Protein AF-A0A1E8RGF8-F1 (afdb_monomer)

Sequence (157 aa):
MTYDDIVILFNKTKEEKDKFGNTHFIFDKSSISQSFCHVRDIGREEFYLGKNNRYKPSKVITMKTSQYEGAQYMIIGKSMDLEKDLKDFVDNDEVKLFKLIRTYSPSSLMLGRNEKKIIGAYKPGRDDVEIVLEEQYGIPKTEIREQVKKIFGSDEN

Secondary structure (DSSP, 8-state):
----EEEEEEE-SEEEE-TT--EEEE--GGGEEEEEEEEEE--SPPEE-STT-EE---EEEEEEHHHHTTEEEEEE-SSS-HHHHHHHHHH-TTSPEEEEEE-----STT-SS-----S------TTEEEEEEEEE-SHHHHHHHHHHHHHHHTT--

Radius of gyration: 16.89 Å; Cα contacts (8 Å, |Δi|>4): 251; chains: 1; bounding box: 53×29×44 Å

Solvent-accessible surface area (backbone atoms only — not comparable to full-atom values): 9573 Å² total; per-residue (Å²): 136,85,64,84,36,41,35,37,35,39,19,63,76,45,78,47,66,50,101,85,66,51,79,45,80,38,62,53,77,91,28,50,48,76,43,73,25,47,76,41,83,43,63,97,58,75,45,73,69,59,99,84,41,84,45,71,34,44,30,43,35,47,40,43,58,88,76,52,64,69,41,46,35,34,34,77,43,88,61,93,48,64,68,60,42,52,46,46,52,65,74,34,86,83,56,62,43,27,35,61,41,82,48,86,64,86,66,85,80,79,79,73,93,66,97,69,76,79,80,75,82,77,76,66,56,100,65,38,41,58,32,37,27,32,78,56,81,59,67,71,56,55,52,51,38,56,44,51,48,50,66,64,61,64,72,78,121

Nearest PDB structures (foldseek):
  1k1g-assembly1_A  TM=2.633E-01  e=6.698E+00  Homo sapiens
  3khj-assembly2_H  TM=2.770E-01  e=6.322E+00  Cryptosporidium parvum Iowa II
  1mrv-assembly1_A  TM=2.615E-01  e=8.941E+00  Homo sapiens

Mean predicted aligned error: 10.02 Å

pLDDT: mean 73.44, std 18.17, range [33.66, 93.25]

Foldseek 3Di:
DDQDWKKKFAAFPDWDADPVRDIDTAGAPVRIDMDGWHKDFDDQDFDDLDDPDTDRFGIKIKDFCVRQPRTFKMWTAPDPDPVVRLVCLLPPPPTWMKTKDFRPDPPVPPPPDDPDDPPDDPPHDPRMGIITIDTDDPDVSVSVSVSSVCNVVVVPD

Structure (mmCIF, N/CA/C/O backbone):
data_AF-A0A1E8RGF8-F1
#
_entry.id   AF-A0A1E8RGF8-F1
#
loop_
_atom_site.group_PDB
_atom_site.id
_atom_site.type_symbol
_atom_site.label_atom_id
_atom_site.label_alt_id
_atom_site.label_comp_id
_atom_site.label_asym_id
_atom_site.label_entity_id
_atom_site.label_seq_id
_atom_site.pdbx_PDB_ins_code
_atom_site.Cartn_x
_atom_site.Cartn_y
_atom_site.Cartn_z
_atom_site.occupancy
_atom_site.B_iso_or_equiv
_atom_site.auth_seq_id
_atom_site.auth_comp_id
_atom_site.auth_asym_id
_atom_site.auth_atom_id
_atom_site.pdbx_PDB_model_num
ATOM 1 N N . MET A 1 1 ? -3.188 -4.850 -22.925 1.00 48.53 1 MET A N 1
ATOM 2 C CA . MET A 1 1 ? -2.263 -5.148 -21.814 1.00 48.53 1 MET A CA 1
ATOM 3 C C . MET A 1 1 ? -3.017 -6.043 -20.856 1.00 48.53 1 MET A C 1
ATOM 5 O O . MET A 1 1 ? -4.096 -5.652 -20.435 1.00 48.53 1 MET A O 1
ATOM 9 N N . THR A 1 2 ? -2.527 -7.250 -20.603 1.00 55.72 2 THR A N 1
ATOM 10 C CA . THR A 1 2 ? -3.041 -8.125 -19.542 1.00 55.72 2 THR A CA 1
ATOM 11 C C . THR A 1 2 ? -2.222 -7.833 -18.300 1.00 55.72 2 THR A C 1
ATOM 13 O O . THR A 1 2 ? -1.033 -8.128 -18.278 1.00 55.72 2 THR A O 1
ATOM 16 N N . TYR A 1 3 ? -2.835 -7.168 -17.331 1.00 63.84 3 TYR A N 1
ATOM 17 C CA . TYR A 1 3 ? -2.270 -7.038 -15.998 1.00 63.84 3 TYR A CA 1
ATOM 18 C C . TYR A 1 3 ? -2.277 -8.414 -15.321 1.00 63.84 3 TYR A C 1
ATOM 20 O O . TYR A 1 3 ? -3.262 -9.145 -15.448 1.00 63.84 3 TYR A O 1
ATOM 28 N N . ASP A 1 4 ? -1.187 -8.765 -14.654 1.00 78.12 4 ASP A N 1
ATOM 29 C CA . ASP A 1 4 ? -0.953 -10.060 -14.009 1.00 78.12 4 ASP A CA 1
ATOM 30 C C . ASP A 1 4 ? -0.980 -9.982 -12.479 1.00 78.12 4 ASP A C 1
ATOM 32 O O . ASP A 1 4 ? -1.258 -10.989 -11.832 1.00 78.12 4 ASP A O 1
ATOM 36 N N . ASP A 1 5 ? -0.790 -8.789 -11.912 1.00 86.12 5 ASP A N 1
ATOM 37 C CA . ASP A 1 5 ? -0.795 -8.569 -10.470 1.00 86.12 5 ASP A CA 1
ATOM 38 C C . ASP A 1 5 ? -1.972 -7.702 -10.011 1.00 86.12 5 ASP A C 1
ATOM 40 O O . ASP A 1 5 ? -2.446 -6.796 -10.710 1.00 86.12 5 ASP A O 1
ATOM 44 N N . ILE A 1 6 ? -2.403 -7.944 -8.774 1.00 89.00 6 ILE A N 1
ATOM 45 C CA . ILE A 1 6 ? -3.401 -7.143 -8.065 1.00 89.00 6 ILE A CA 1
ATOM 46 C C . ILE A 1 6 ? -2.709 -6.502 -6.870 1.00 89.00 6 ILE A C 1
ATOM 48 O O . ILE A 1 6 ? -2.024 -7.169 -6.096 1.00 89.00 6 ILE A O 1
ATOM 52 N N . VAL A 1 7 ? -2.914 -5.203 -6.692 1.00 91.69 7 VAL A N 1
ATOM 53 C CA . VAL A 1 7 ? -2.491 -4.494 -5.484 1.00 91.69 7 VAL A CA 1
ATOM 54 C C . VAL A 1 7 ? -3.680 -3.887 -4.776 1.00 91.69 7 VAL A C 1
ATOM 56 O O . VAL A 1 7 ? -4.635 -3.430 -5.407 1.00 91.69 7 VAL A O 1
ATOM 59 N N . ILE A 1 8 ? -3.583 -3.858 -3.453 1.00 93.25 8 ILE A N 1
ATOM 60 C CA . ILE A 1 8 ? -4.499 -3.133 -2.584 1.00 93.25 8 ILE A CA 1
ATOM 61 C C . ILE A 1 8 ? -3.773 -1.891 -2.102 1.00 93.25 8 ILE A C 1
ATOM 63 O O . ILE A 1 8 ? -2.687 -1.976 -1.527 1.00 93.25 8 ILE A O 1
ATOM 67 N N . LEU A 1 9 ? -4.374 -0.741 -2.359 1.00 92.56 9 LEU A N 1
ATOM 68 C CA . LEU A 1 9 ? -3.834 0.577 -2.086 1.00 92.56 9 LEU A CA 1
ATOM 69 C C . LEU A 1 9 ? -4.544 1.182 -0.883 1.00 92.56 9 LEU A C 1
ATOM 71 O O . LEU A 1 9 ? -5.771 1.147 -0.798 1.00 92.56 9 LEU A O 1
ATOM 75 N N . PHE A 1 10 ? -3.758 1.786 0.001 1.00 92.06 10 PHE A N 1
ATOM 76 C CA . PHE A 1 10 ? -4.235 2.542 1.151 1.00 92.06 10 PHE A CA 1
ATOM 77 C C . PHE A 1 10 ? -4.010 4.035 0.890 1.00 92.06 10 PHE A C 1
ATOM 79 O O . PHE A 1 10 ? -2.872 4.533 0.911 1.00 92.06 10 PHE A O 1
ATOM 86 N N . ASN A 1 11 ? -5.104 4.742 0.622 1.00 90.12 11 ASN A N 1
ATOM 87 C CA . ASN A 1 11 ? -5.146 6.184 0.407 1.00 90.12 11 ASN A CA 1
ATOM 88 C C . ASN A 1 11 ? -5.368 6.877 1.746 1.00 90.12 11 ASN A C 1
ATOM 90 O O . ASN A 1 11 ? -6.222 6.465 2.516 1.00 90.12 11 ASN A O 1
ATOM 94 N N . LYS A 1 12 ? -4.628 7.941 2.056 1.00 86.81 12 LYS A N 1
ATOM 95 C CA . LYS A 1 12 ? -4.895 8.661 3.309 1.00 86.81 12 LYS A CA 1
ATOM 96 C C . LYS A 1 12 ? -6.206 9.444 3.204 1.00 86.81 12 LYS A C 1
ATOM 98 O O . LYS A 1 12 ? -6.407 10.162 2.225 1.00 86.81 12 LYS A O 1
ATOM 103 N N . THR A 1 13 ? -7.059 9.365 4.221 1.00 86.06 13 THR A N 1
ATOM 104 C CA . THR A 1 13 ? -8.251 10.227 4.331 1.00 86.06 13 THR A CA 1
ATOM 105 C C . THR A 1 13 ? -7.957 11.475 5.137 1.00 86.06 13 THR A C 1
ATOM 107 O O . THR A 1 13 ? -8.387 12.572 4.783 1.00 86.06 13 THR A O 1
ATOM 110 N N . LYS A 1 14 ? -7.172 11.319 6.205 1.00 85.25 14 LYS A N 1
ATOM 111 C CA . LYS A 1 14 ? -6.784 12.405 7.097 1.00 85.25 14 LYS A CA 1
ATOM 112 C C . LYS A 1 14 ? -5.367 12.204 7.615 1.00 85.25 14 LYS A C 1
ATOM 114 O O . LYS A 1 14 ? -4.828 11.100 7.642 1.00 85.25 14 LYS A O 1
ATOM 119 N N . GLU A 1 15 ? -4.772 13.313 8.018 1.00 86.81 15 GLU A N 1
ATOM 120 C CA . GLU A 1 15 ? -3.485 13.373 8.690 1.00 86.81 15 GLU A CA 1
ATOM 121 C C . GLU A 1 15 ? -3.677 14.128 10.004 1.00 86.81 15 GLU A C 1
ATOM 123 O O . GLU A 1 15 ? -4.235 15.229 10.019 1.00 86.81 15 GLU A O 1
ATOM 128 N N . GLU A 1 16 ? -3.250 13.523 11.105 1.00 88.19 16 GLU A N 1
ATOM 129 C CA . GLU A 1 16 ? -3.335 14.115 12.436 1.00 88.19 16 GLU A CA 1
ATOM 130 C C . GLU A 1 16 ? -1.951 14.170 13.073 1.00 88.19 16 GLU A C 1
ATOM 132 O O . GLU A 1 16 ? -1.097 13.320 12.825 1.00 88.19 16 GLU A O 1
ATOM 137 N N . LYS A 1 17 ? -1.717 15.190 13.900 1.00 89.12 17 LYS A N 1
ATOM 138 C CA . LYS A 1 17 ? -0.500 15.289 14.703 1.00 89.12 17 LYS A CA 1
ATOM 139 C C . LYS A 1 17 ? -0.848 15.077 16.160 1.00 89.12 17 LYS A C 1
ATOM 141 O O . LYS A 1 17 ? -1.760 15.724 16.673 1.00 89.12 17 LYS A O 1
ATOM 146 N N . ASP A 1 18 ? -0.117 14.189 16.820 1.00 84.56 18 ASP A N 1
ATOM 147 C CA . ASP A 1 18 ? -0.263 14.024 18.260 1.00 84.56 18 ASP A CA 1
ATOM 148 C C . ASP A 1 18 ? 0.410 15.172 19.032 1.00 84.56 18 ASP A C 1
ATOM 150 O O . ASP A 1 18 ? 1.098 16.034 18.477 1.00 84.56 18 ASP A O 1
ATOM 154 N N . LYS A 1 19 ? 0.226 15.171 20.356 1.00 88.94 19 LYS A N 1
ATOM 155 C CA . LYS A 1 19 ? 0.818 16.157 21.274 1.00 88.94 19 LYS A CA 1
ATOM 156 C C . LYS A 1 19 ? 2.355 16.179 21.279 1.00 88.94 19 LYS A C 1
ATOM 158 O O . LYS A 1 19 ? 2.936 17.107 21.831 1.00 88.94 19 LYS A O 1
ATOM 163 N N . PHE A 1 20 ? 3.001 15.167 20.703 1.00 88.88 20 PHE A N 1
ATOM 164 C CA . PHE A 1 20 ? 4.453 15.057 20.572 1.00 88.88 20 PHE A CA 1
ATOM 165 C C . PHE A 1 20 ? 4.941 15.413 19.157 1.00 88.88 20 PHE A C 1
ATOM 167 O O . PHE A 1 20 ? 6.142 15.394 18.902 1.00 88.88 20 PHE A O 1
ATOM 174 N N . GLY A 1 21 ? 4.029 15.768 18.246 1.00 80.50 21 GLY A N 1
ATOM 175 C CA . GLY A 1 21 ? 4.336 16.120 16.865 1.00 80.50 21 GLY A CA 1
ATOM 176 C C . GLY A 1 21 ? 4.488 14.924 15.924 1.00 80.50 21 GLY A C 1
ATOM 177 O O . GLY A 1 21 ? 4.852 15.132 14.763 1.00 80.50 21 GLY A O 1
ATOM 178 N N . ASN A 1 22 ? 4.191 13.696 16.368 1.00 81.25 22 ASN A N 1
ATOM 179 C CA . ASN A 1 22 ? 4.187 12.542 15.471 1.00 81.25 22 ASN A CA 1
ATOM 180 C C . ASN A 1 22 ? 2.978 12.617 14.543 1.00 81.25 22 ASN A C 1
ATOM 182 O O . ASN A 1 22 ? 1.883 12.999 14.958 1.00 81.25 22 ASN A O 1
ATOM 186 N N . THR A 1 23 ? 3.193 12.252 13.283 1.00 81.69 23 THR A N 1
ATOM 187 C CA . THR A 1 23 ? 2.150 12.249 12.254 1.00 81.69 23 THR A CA 1
ATOM 188 C C . THR A 1 23 ? 1.486 10.879 12.203 1.00 81.69 23 THR A C 1
ATOM 190 O O . THR A 1 23 ? 2.177 9.884 11.999 1.00 81.69 23 THR A O 1
ATOM 193 N N . HIS A 1 24 ? 0.167 10.853 12.367 1.00 81.44 24 HIS A N 1
ATOM 194 C CA . HIS A 1 24 ? -0.690 9.672 12.272 1.00 81.44 24 HIS A CA 1
ATOM 195 C C . HIS A 1 24 ? -1.519 9.768 10.992 1.00 81.44 24 HIS A C 1
ATOM 197 O O . HIS A 1 24 ? -2.086 10.825 10.684 1.00 81.44 24 HIS A O 1
ATOM 203 N N . PHE A 1 25 ? -1.569 8.678 10.229 1.00 84.00 25 PHE A N 1
ATOM 204 C CA . PHE A 1 25 ? -2.307 8.620 8.968 1.00 84.00 25 PHE A CA 1
ATOM 205 C C . PHE A 1 25 ? -3.587 7.824 9.177 1.00 84.00 25 PHE A C 1
ATOM 207 O O . PHE A 1 25 ? -3.550 6.687 9.640 1.00 84.00 25 PHE A O 1
ATOM 214 N N . ILE A 1 26 ? -4.721 8.418 8.815 1.00 85.06 26 ILE A N 1
ATOM 215 C CA . ILE A 1 26 ? -6.029 7.790 8.989 1.00 85.06 26 ILE A CA 1
ATOM 216 C C . ILE A 1 26 ? -6.493 7.212 7.656 1.00 85.06 26 ILE A C 1
ATOM 218 O O . ILE A 1 26 ? -6.424 7.877 6.617 1.00 85.06 26 ILE A O 1
ATOM 222 N N . PHE A 1 27 ? -6.966 5.972 7.722 1.00 86.81 27 PHE A N 1
ATOM 223 C CA . PHE A 1 27 ? -7.507 5.175 6.633 1.00 86.81 27 PHE A CA 1
ATOM 224 C C . PHE A 1 27 ? -8.901 4.679 7.032 1.00 86.81 27 PHE A C 1
ATOM 226 O O . PHE A 1 27 ? -9.114 4.210 8.148 1.00 86.81 27 PHE A O 1
ATOM 233 N N . ASP A 1 28 ? -9.856 4.765 6.111 1.00 85.19 28 ASP A N 1
ATOM 234 C CA . ASP A 1 28 ? -11.190 4.176 6.252 1.00 85.19 28 ASP A CA 1
ATOM 235 C C . ASP A 1 28 ? -11.537 3.276 5.053 1.00 85.19 28 ASP A C 1
ATOM 237 O O . ASP A 1 28 ? -10.733 3.096 4.134 1.00 85.19 28 ASP A O 1
ATOM 241 N N . LYS A 1 29 ? -12.746 2.706 5.042 1.00 84.38 29 LYS A N 1
ATOM 242 C CA . LYS A 1 29 ? -13.207 1.808 3.972 1.00 84.38 29 LYS A CA 1
ATOM 243 C C . LYS A 1 29 ? -13.192 2.464 2.586 1.00 84.38 29 LYS A C 1
ATOM 245 O O . LYS A 1 29 ? -12.851 1.802 1.614 1.00 84.38 29 LYS A O 1
ATOM 250 N N . SER A 1 30 ? -13.522 3.755 2.491 1.00 87.12 30 SER A N 1
ATOM 251 C CA . SER A 1 30 ? -13.519 4.505 1.221 1.00 87.12 30 SER A CA 1
ATOM 252 C C . SER A 1 30 ? -12.107 4.771 0.692 1.00 87.12 30 SER A C 1
ATOM 254 O O . SER A 1 30 ? -11.911 5.084 -0.480 1.00 87.12 30 SER A O 1
ATOM 256 N N . SER A 1 31 ? -11.119 4.622 1.569 1.00 87.25 31 SER A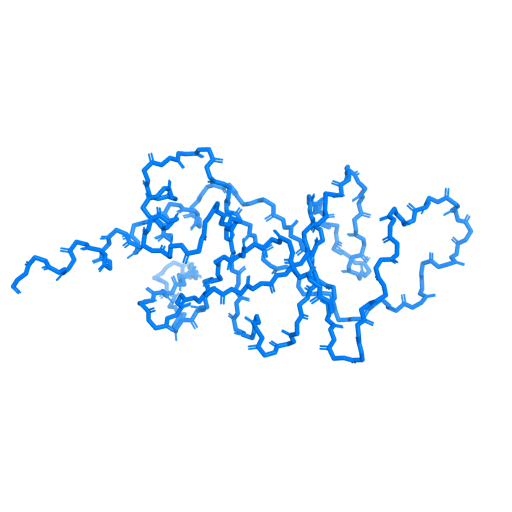 N 1
ATOM 257 C CA . SER A 1 31 ? -9.715 4.897 1.311 1.00 87.25 31 SER A CA 1
ATOM 258 C C . SER A 1 31 ? -8.921 3.676 0.843 1.00 87.25 31 SER A C 1
ATOM 260 O O . SER A 1 31 ? -7.751 3.797 0.483 1.00 87.25 31 SER A O 1
ATOM 262 N N . ILE A 1 32 ? -9.555 2.501 0.825 1.00 90.94 32 ILE A N 1
ATOM 263 C CA . ILE A 1 32 ? -8.959 1.256 0.349 1.00 90.94 32 ILE A CA 1
ATOM 264 C C . ILE A 1 32 ? -9.460 0.986 -1.066 1.00 90.94 32 ILE A C 1
ATOM 266 O O . ILE A 1 32 ? -10.660 1.002 -1.328 1.00 90.94 32 ILE A O 1
ATOM 270 N N . SER A 1 33 ? -8.541 0.726 -1.991 1.00 89.88 33 SER A N 1
ATOM 271 C CA . SER A 1 33 ? -8.884 0.415 -3.381 1.00 89.88 33 SER A CA 1
ATOM 272 C C . SER A 1 33 ? -8.048 -0.738 -3.921 1.00 89.88 33 SER A C 1
ATOM 274 O O . SER A 1 33 ? -6.955 -1.007 -3.427 1.00 89.88 33 SER A O 1
ATOM 276 N N . GLN A 1 34 ? -8.567 -1.424 -4.937 1.00 90.94 34 GLN A N 1
ATOM 277 C CA . GLN A 1 34 ? -7.843 -2.451 -5.680 1.00 90.94 34 GLN A CA 1
ATOM 278 C C . GLN A 1 34 ? -7.543 -1.974 -7.086 1.00 90.94 34 GLN A C 1
ATOM 280 O O . GLN A 1 34 ? -8.362 -1.316 -7.729 1.00 90.94 34 GLN A O 1
ATOM 285 N N . SER A 1 35 ? -6.375 -2.357 -7.584 1.00 88.81 35 SER A N 1
ATOM 286 C CA . SER A 1 35 ? -6.020 -2.109 -8.967 1.00 88.81 35 SER A CA 1
ATOM 287 C C . SER A 1 35 ? -5.180 -3.234 -9.532 1.00 88.81 35 SER A C 1
ATOM 289 O O . SER A 1 35 ? -4.304 -3.793 -8.875 1.00 88.81 35 SER A O 1
ATOM 291 N N . PHE A 1 36 ? -5.421 -3.487 -10.808 1.00 86.62 36 PHE A N 1
ATOM 292 C CA . PHE A 1 36 ? -4.561 -4.298 -11.640 1.00 86.62 36 PHE A CA 1
ATOM 293 C C . PHE A 1 36 ? -3.293 -3.534 -12.015 1.00 86.62 36 PHE A C 1
ATOM 295 O O . PHE A 1 36 ? -3.340 -2.325 -12.276 1.00 86.62 36 PHE A O 1
ATOM 302 N N . CYS A 1 37 ? -2.167 -4.235 -12.029 1.00 82.94 37 CYS A N 1
ATOM 303 C CA . CYS A 1 37 ? -0.849 -3.675 -12.290 1.00 82.94 37 CYS A CA 1
ATOM 304 C C . CYS A 1 37 ? 0.119 -4.764 -12.773 1.00 82.94 37 CYS A C 1
ATOM 306 O O . CYS A 1 37 ? -0.277 -5.909 -12.976 1.00 82.94 37 CYS A O 1
ATOM 308 N N . HIS A 1 38 ? 1.374 -4.374 -12.980 1.00 81.31 38 HIS A N 1
ATOM 309 C CA . HIS A 1 38 ? 2.482 -5.302 -13.164 1.00 81.31 38 HIS A CA 1
ATOM 310 C C . HIS A 1 38 ? 3.550 -4.993 -12.117 1.00 81.31 38 HIS A C 1
ATOM 312 O O . HIS A 1 38 ? 4.023 -3.850 -12.052 1.00 81.31 38 HIS A O 1
ATOM 318 N N . VAL A 1 39 ? 3.910 -5.983 -11.302 1.00 80.75 39 VAL A N 1
ATOM 319 C CA . VAL A 1 39 ? 4.901 -5.866 -10.233 1.00 80.75 39 VAL A CA 1
ATOM 320 C C . VAL A 1 39 ? 6.162 -6.623 -10.625 1.00 80.75 39 VAL A C 1
ATOM 322 O O . VAL A 1 39 ? 6.143 -7.799 -10.971 1.00 80.75 39 VAL A O 1
ATOM 325 N N . ARG A 1 40 ? 7.308 -5.950 -10.531 1.00 78.62 40 ARG A N 1
ATOM 326 C CA . ARG A 1 40 ? 8.616 -6.535 -10.832 1.00 78.62 40 ARG A CA 1
ATOM 327 C C . ARG A 1 40 ? 9.528 -6.431 -9.631 1.00 78.62 40 ARG A C 1
ATOM 329 O O . ARG A 1 40 ? 9.683 -5.352 -9.061 1.00 78.62 40 ARG A O 1
ATOM 336 N N . ASP A 1 41 ? 10.161 -7.541 -9.276 1.00 75.94 41 ASP A N 1
ATOM 337 C CA . ASP A 1 41 ? 11.212 -7.547 -8.268 1.00 75.94 41 ASP A CA 1
ATOM 338 C C . ASP A 1 41 ? 12.439 -6.785 -8.761 1.00 75.94 41 ASP A C 1
ATOM 340 O O . ASP A 1 41 ? 12.907 -6.962 -9.887 1.00 75.94 41 ASP A O 1
ATOM 344 N N . ILE A 1 42 ? 12.983 -5.957 -7.879 1.00 68.81 42 ILE A N 1
ATOM 345 C CA . ILE A 1 42 ? 14.285 -5.332 -8.055 1.00 68.81 42 ILE A CA 1
ATOM 346 C C . ILE A 1 42 ? 15.217 -5.988 -7.043 1.00 68.81 42 ILE A C 1
ATOM 348 O O . ILE A 1 42 ? 14.878 -6.136 -5.868 1.00 68.81 42 ILE A O 1
ATOM 352 N N . GLY A 1 43 ? 16.412 -6.383 -7.485 1.00 60.34 43 GLY A N 1
ATOM 353 C CA . GLY A 1 43 ? 17.476 -6.786 -6.566 1.00 60.34 43 GLY A CA 1
ATOM 354 C C . GLY A 1 43 ? 17.888 -5.646 -5.621 1.00 60.34 43 GLY A C 1
ATOM 355 O O . GLY A 1 43 ? 17.312 -4.564 -5.623 1.00 60.34 43 GLY A O 1
ATOM 356 N N . ARG A 1 44 ? 18.951 -5.845 -4.829 1.00 55.34 44 ARG A N 1
ATOM 357 C CA . ARG A 1 44 ? 19.527 -4.810 -3.936 1.00 55.34 44 ARG A CA 1
ATOM 358 C C . ARG A 1 44 ? 20.223 -3.660 -4.693 1.00 55.34 44 ARG A C 1
ATOM 360 O O . ARG A 1 44 ? 21.282 -3.196 -4.273 1.00 55.34 44 ARG A O 1
ATOM 367 N N . GLU A 1 45 ? 19.691 -3.243 -5.831 1.00 53.88 45 GLU A N 1
ATOM 368 C CA . GLU A 1 45 ? 20.190 -2.101 -6.579 1.00 53.88 45 GLU A CA 1
ATOM 369 C C . GLU A 1 45 ? 19.663 -0.822 -5.921 1.00 53.88 45 GLU A C 1
ATOM 371 O O . GLU A 1 45 ? 18.467 -0.660 -5.688 1.00 53.88 45 GLU A O 1
ATOM 376 N N . GLU A 1 46 ? 20.576 0.069 -5.532 1.00 51.47 46 GLU A N 1
ATOM 377 C CA . GLU A 1 46 ? 20.210 1.350 -4.933 1.00 51.47 46 GLU A CA 1
ATOM 378 C C . GLU A 1 46 ? 19.540 2.228 -5.995 1.00 51.47 46 GLU A C 1
ATOM 380 O O . GLU A 1 46 ? 20.150 2.541 -7.020 1.00 51.47 46 GLU A O 1
ATOM 385 N N . PHE A 1 47 ? 18.303 2.658 -5.740 1.00 56.34 47 PHE A N 1
ATOM 386 C CA . PHE A 1 47 ? 17.643 3.651 -6.583 1.00 56.34 47 PHE A CA 1
ATOM 387 C C . PHE A 1 47 ? 17.959 5.049 -6.057 1.00 56.34 47 PHE A C 1
ATOM 389 O O . PHE A 1 47 ? 17.630 5.411 -4.923 1.00 56.34 47 PHE A O 1
ATOM 396 N N . TYR A 1 48 ? 18.589 5.849 -6.913 1.00 54.69 48 TYR A N 1
ATOM 397 C CA . TYR A 1 48 ? 18.898 7.247 -6.643 1.00 54.69 48 TYR A CA 1
ATOM 398 C C . TYR A 1 48 ? 17.719 8.119 -7.070 1.00 54.69 48 TYR A C 1
ATOM 400 O O . TYR A 1 48 ? 17.637 8.568 -8.213 1.00 54.69 48 TYR A O 1
ATOM 408 N N . LEU A 1 49 ? 16.799 8.379 -6.141 1.00 54.31 49 LEU A N 1
ATOM 409 C CA . LEU A 1 49 ? 15.715 9.337 -6.355 1.00 54.31 49 LEU A CA 1
ATOM 410 C C . LEU A 1 49 ? 16.170 10.721 -5.886 1.00 54.31 49 LEU A C 1
ATOM 412 O O . LEU A 1 49 ? 15.841 11.183 -4.796 1.00 54.31 49 LEU A O 1
ATOM 416 N N . GLY A 1 50 ? 16.967 11.379 -6.730 1.00 48.00 50 GLY A N 1
ATOM 417 C CA . GLY A 1 50 ? 17.482 12.728 -6.488 1.00 48.00 50 GLY A CA 1
ATOM 418 C C . GLY A 1 50 ? 18.807 12.773 -5.719 1.00 48.00 50 GLY A C 1
ATOM 419 O O . GLY A 1 50 ? 19.319 11.764 -5.242 1.00 48.00 50 GLY A O 1
ATOM 420 N N . LYS A 1 51 ? 19.394 13.977 -5.628 1.00 42.81 51 LYS A N 1
ATOM 421 C CA . LYS A 1 51 ? 20.800 14.183 -5.227 1.00 42.81 51 LYS A CA 1
ATOM 422 C C . LYS A 1 51 ? 21.176 13.667 -3.829 1.00 42.81 51 LYS A C 1
ATOM 424 O O . LYS A 1 51 ? 22.360 13.448 -3.615 1.00 42.81 51 LYS A O 1
ATOM 429 N N . ASN A 1 52 ? 20.219 13.436 -2.921 1.00 49.28 52 ASN A N 1
ATOM 430 C CA . ASN A 1 52 ? 20.509 13.105 -1.517 1.00 49.28 52 ASN A CA 1
ATOM 431 C C . ASN A 1 52 ? 19.702 11.937 -0.912 1.00 49.28 52 ASN A C 1
ATOM 433 O O . ASN A 1 52 ? 19.950 11.601 0.243 1.00 49.28 52 ASN A O 1
ATOM 437 N N . ASN A 1 53 ? 18.785 11.287 -1.641 1.00 52.19 53 ASN A N 1
ATOM 438 C CA . ASN A 1 53 ? 17.956 10.223 -1.060 1.00 52.19 53 ASN A CA 1
ATOM 439 C C . ASN A 1 53 ? 18.325 8.854 -1.640 1.00 52.19 53 ASN A C 1
ATOM 441 O O . ASN A 1 53 ? 18.012 8.541 -2.789 1.00 52.19 53 ASN A O 1
ATOM 445 N N . ARG A 1 54 ? 18.989 8.030 -0.820 1.00 57.28 54 ARG A N 1
ATOM 446 C CA . ARG A 1 54 ? 19.194 6.606 -1.102 1.00 57.28 54 ARG A CA 1
ATOM 447 C C . ARG A 1 54 ? 17.976 5.841 -0.608 1.00 57.28 54 ARG A C 1
ATOM 449 O O . ARG A 1 54 ? 17.823 5.659 0.597 1.00 57.28 54 ARG A O 1
ATOM 456 N N . TYR A 1 55 ? 17.138 5.386 -1.530 1.00 58.62 55 TYR A N 1
ATOM 457 C CA . TYR A 1 55 ? 16.116 4.394 -1.219 1.00 58.62 55 TYR A CA 1
ATOM 458 C C . TYR A 1 55 ? 16.630 3.012 -1.613 1.00 58.62 55 TYR A C 1
ATOM 460 O O . TYR A 1 55 ? 17.368 2.862 -2.592 1.00 58.62 55 TYR A O 1
ATOM 468 N N . LYS A 1 56 ? 16.235 1.996 -0.846 1.00 65.69 56 LYS A N 1
ATOM 469 C CA . LYS A 1 56 ? 16.506 0.589 -1.160 1.00 65.69 56 LYS A CA 1
ATOM 470 C C . LYS A 1 56 ? 15.197 -0.084 -1.532 1.00 65.69 56 LYS A C 1
ATOM 472 O O . LYS A 1 56 ? 14.635 -0.812 -0.711 1.00 65.69 56 LYS A O 1
ATOM 477 N N . PRO A 1 57 ? 14.660 0.213 -2.720 1.00 70.12 57 PRO A N 1
ATOM 478 C CA . PRO A 1 57 ? 13.427 -0.419 -3.107 1.00 70.12 57 PRO A CA 1
ATOM 479 C C . PRO A 1 57 ? 13.609 -1.902 -3.343 1.00 70.12 57 PRO A C 1
ATOM 481 O O . PRO A 1 57 ? 14.694 -2.370 -3.679 1.00 70.12 57 PRO A O 1
ATOM 484 N N . SER A 1 58 ? 12.513 -2.624 -3.180 1.00 72.88 58 SER A N 1
ATOM 485 C CA . SER A 1 58 ? 12.450 -4.055 -3.440 1.00 72.88 58 SER A CA 1
ATOM 486 C C . SER A 1 58 ? 11.643 -4.380 -4.692 1.00 72.88 58 SER A C 1
ATOM 488 O O . SER A 1 58 ? 11.808 -5.467 -5.239 1.00 72.88 58 SER A O 1
ATOM 490 N N . LYS A 1 59 ? 10.773 -3.469 -5.160 1.00 80.62 59 LYS A N 1
ATOM 491 C CA . LYS A 1 59 ? 9.882 -3.710 -6.307 1.00 80.62 59 LYS A CA 1
ATOM 492 C C . LYS A 1 59 ? 9.612 -2.439 -7.128 1.00 80.62 59 LYS A C 1
ATOM 494 O O . LYS A 1 59 ? 9.564 -1.345 -6.562 1.00 80.62 59 LYS A O 1
ATOM 499 N N . VAL A 1 60 ? 9.406 -2.587 -8.441 1.00 79.31 60 VAL A N 1
ATOM 500 C CA . VAL A 1 60 ? 8.795 -1.574 -9.329 1.00 79.31 60 VAL A CA 1
ATOM 501 C C . VAL A 1 60 ? 7.376 -2.009 -9.649 1.00 79.31 60 VAL A C 1
ATOM 503 O O . VAL A 1 60 ? 7.134 -3.184 -9.913 1.00 79.31 60 VAL A O 1
ATOM 506 N N . ILE A 1 61 ? 6.458 -1.054 -9.699 1.00 79.94 61 ILE A N 1
ATOM 507 C CA . ILE A 1 61 ? 5.099 -1.249 -10.184 1.00 79.94 61 ILE A CA 1
ATOM 508 C C . ILE A 1 61 ? 4.759 -0.188 -11.230 1.00 79.94 61 ILE A C 1
ATOM 510 O O . ILE A 1 61 ? 5.115 0.980 -11.078 1.00 79.94 61 ILE A O 1
ATOM 514 N N . THR A 1 62 ? 4.084 -0.588 -12.306 1.00 78.69 62 THR A N 1
ATOM 515 C CA . THR A 1 62 ? 3.607 0.346 -13.336 1.00 78.69 62 THR A CA 1
ATOM 516 C C . THR A 1 62 ? 2.090 0.479 -13.270 1.00 78.69 62 THR A C 1
ATOM 518 O O . THR A 1 62 ? 1.374 -0.518 -13.372 1.00 78.69 62 THR A O 1
ATOM 521 N N . MET A 1 63 ? 1.602 1.709 -13.081 1.00 78.50 63 MET A N 1
ATOM 522 C CA . MET A 1 63 ? 0.175 2.019 -12.920 1.00 78.50 63 MET A CA 1
ATOM 523 C C . MET A 1 63 ? -0.167 3.387 -13.513 1.00 78.50 63 MET A C 1
ATOM 525 O O . MET A 1 63 ? 0.694 4.263 -13.603 1.00 78.50 63 MET A O 1
ATOM 529 N N . LYS A 1 64 ? -1.440 3.605 -13.850 1.00 79.94 64 LYS A N 1
ATOM 530 C CA . LYS A 1 64 ? -1.953 4.933 -14.219 1.00 79.94 64 LYS A CA 1
ATOM 531 C C . LYS A 1 64 ? -2.082 5.814 -12.987 1.00 79.94 64 LYS A C 1
ATOM 533 O O . LYS A 1 64 ? -2.521 5.335 -11.945 1.00 79.94 64 LYS A O 1
ATOM 538 N N . THR A 1 65 ? -1.816 7.114 -13.124 1.00 78.56 65 THR A N 1
ATOM 539 C CA . THR A 1 65 ? -1.943 8.094 -12.024 1.00 78.56 65 THR A CA 1
ATOM 540 C C . THR A 1 65 ? -3.271 7.987 -11.281 1.00 78.56 65 THR A C 1
ATOM 542 O O . THR A 1 65 ? -3.280 7.933 -10.057 1.00 78.56 65 THR A O 1
ATOM 545 N N . SER A 1 66 ? -4.382 7.855 -12.010 1.00 81.19 66 SER A N 1
ATOM 546 C CA . SER A 1 66 ? -5.724 7.745 -11.428 1.00 81.19 66 SER A CA 1
ATOM 547 C C . SER A 1 66 ? -5.940 6.495 -10.567 1.00 81.19 66 SER A C 1
ATOM 549 O O . SER A 1 66 ? -6.903 6.445 -9.815 1.00 81.19 66 SER A O 1
ATOM 551 N N . GLN A 1 67 ? -5.093 5.468 -10.695 1.00 81.19 67 GLN A N 1
ATOM 552 C CA . GLN A 1 67 ? -5.203 4.233 -9.916 1.00 81.19 67 GLN A CA 1
ATOM 553 C C . GLN A 1 67 ? -4.526 4.344 -8.551 1.00 81.19 67 GLN A C 1
ATOM 555 O O . GLN A 1 67 ? -4.956 3.665 -7.635 1.00 81.19 67 GLN A O 1
ATOM 560 N N . TYR A 1 68 ? -3.486 5.171 -8.402 1.00 82.25 68 TYR A N 1
ATOM 561 C CA . TYR A 1 68 ? -2.704 5.280 -7.159 1.00 82.25 68 TYR A CA 1
ATOM 562 C C . TYR A 1 68 ? -2.711 6.695 -6.564 1.00 82.25 68 TYR A C 1
ATOM 564 O O . TYR A 1 68 ? -1.939 7.008 -5.651 1.00 82.25 68 TYR A O 1
ATOM 572 N N . GLU A 1 69 ? -3.540 7.588 -7.097 1.00 80.94 69 GLU A N 1
ATOM 573 C CA . GLU A 1 69 ? -3.640 8.955 -6.610 1.00 80.94 69 GLU A CA 1
ATOM 574 C C . GLU A 1 69 ? -4.002 8.970 -5.117 1.00 80.94 69 GLU A C 1
ATOM 576 O O . GLU A 1 69 ? -4.916 8.290 -4.666 1.00 80.94 69 GLU A O 1
ATOM 581 N N . GLY A 1 70 ? -3.230 9.712 -4.320 1.00 80.25 70 GLY A N 1
ATOM 582 C CA . GLY A 1 70 ? -3.403 9.748 -2.861 1.00 80.25 70 GLY A CA 1
ATOM 583 C C . GLY A 1 70 ? -2.852 8.534 -2.094 1.00 80.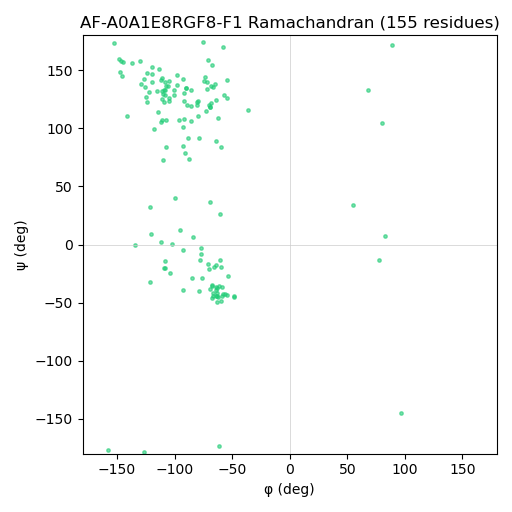25 70 GLY A C 1
ATOM 584 O O . GLY A 1 70 ? -2.636 8.654 -0.886 1.00 80.25 70 GLY A O 1
ATOM 585 N N . ALA A 1 71 ? -2.518 7.430 -2.770 1.00 87.25 71 ALA A N 1
ATOM 586 C CA . ALA A 1 71 ? -1.971 6.232 -2.137 1.00 87.25 71 ALA A CA 1
ATOM 587 C C . ALA A 1 71 ? -0.596 6.497 -1.512 1.00 87.25 71 ALA A C 1
ATOM 589 O O . ALA A 1 71 ? 0.261 7.175 -2.104 1.00 87.25 71 ALA A O 1
ATOM 590 N N . GLN A 1 72 ? -0.396 5.947 -0.312 1.00 86.19 72 GLN A N 1
ATOM 591 C CA . GLN A 1 72 ? 0.870 6.006 0.429 1.00 86.19 72 GLN A CA 1
ATOM 592 C C . GLN A 1 72 ? 1.437 4.625 0.740 1.00 86.19 72 GLN A C 1
ATOM 594 O O . GLN A 1 72 ? 2.659 4.461 0.742 1.00 86.19 72 GLN A O 1
ATOM 599 N N . TYR A 1 73 ? 0.562 3.642 0.953 1.00 90.75 73 TYR A N 1
ATOM 600 C CA . TYR A 1 73 ? 0.949 2.262 1.216 1.00 90.75 73 TYR A CA 1
ATOM 601 C C . TYR A 1 73 ? 0.189 1.292 0.317 1.00 90.75 73 TYR A C 1
ATOM 603 O O . TYR A 1 73 ? -0.882 1.617 -0.198 1.00 90.75 73 TYR A O 1
ATOM 611 N N . MET A 1 74 ? 0.749 0.102 0.131 1.00 92.25 74 MET A N 1
ATOM 612 C CA . MET A 1 74 ? 0.081 -0.996 -0.552 1.00 92.25 74 MET A CA 1
ATOM 613 C C . MET A 1 74 ? 0.489 -2.357 -0.014 1.00 92.25 74 MET A C 1
ATOM 615 O O . MET A 1 74 ? 1.574 -2.522 0.544 1.00 92.25 74 MET A O 1
ATOM 619 N N . ILE A 1 75 ? -0.362 -3.340 -0.273 1.00 92.06 75 ILE A N 1
ATOM 620 C CA . ILE A 1 75 ? -0.030 -4.762 -0.206 1.00 92.06 75 ILE A CA 1
ATOM 621 C C . ILE A 1 75 ? -0.255 -5.387 -1.583 1.00 92.06 75 ILE A C 1
ATOM 623 O O . ILE A 1 75 ? -1.070 -4.904 -2.372 1.00 92.06 75 ILE A O 1
ATOM 627 N N . ILE A 1 76 ? 0.477 -6.458 -1.870 1.00 90.81 76 ILE A N 1
ATOM 628 C CA . ILE A 1 76 ? 0.254 -7.259 -3.076 1.00 90.81 76 ILE A CA 1
ATOM 629 C C . ILE A 1 76 ? -0.829 -8.280 -2.738 1.00 90.81 76 ILE A C 1
ATOM 631 O O . ILE A 1 76 ? -0.660 -9.068 -1.805 1.00 90.81 76 ILE A O 1
ATOM 635 N N . GLY A 1 77 ? -1.944 -8.206 -3.460 1.00 88.44 77 GLY A N 1
ATOM 636 C CA . GLY A 1 77 ? -3.076 -9.107 -3.303 1.00 88.44 77 GLY A CA 1
ATOM 637 C C . GLY A 1 77 ? -2.757 -10.509 -3.812 1.00 88.44 77 GLY A C 1
ATOM 638 O O . GLY A 1 77 ? -1.838 -10.710 -4.608 1.00 88.44 77 GLY A O 1
ATOM 639 N N . LYS A 1 78 ? -3.522 -11.494 -3.344 1.00 86.38 78 LYS A N 1
ATOM 640 C CA . LYS A 1 78 ? -3.428 -12.888 -3.809 1.00 86.38 78 LYS A CA 1
ATOM 641 C C . LYS A 1 78 ? -4.636 -13.282 -4.651 1.00 86.38 78 LYS A C 1
ATOM 643 O O . LYS A 1 78 ? -4.608 -14.330 -5.298 1.00 86.38 78 LYS A O 1
ATOM 648 N N . SER A 1 79 ? -5.708 -12.491 -4.617 1.00 85.81 79 SER A N 1
ATOM 649 C CA . SER A 1 79 ? -6.958 -12.794 -5.300 1.00 85.81 79 SER A CA 1
ATOM 650 C C . SER A 1 79 ? -7.734 -11.528 -5.677 1.00 85.81 79 SER A C 1
ATOM 652 O O . SER A 1 79 ? -7.367 -10.416 -5.320 1.00 85.81 79 SER A O 1
ATOM 654 N N . MET A 1 80 ? -8.829 -11.694 -6.420 1.00 85.94 80 MET A N 1
ATOM 655 C CA . MET A 1 80 ? -9.764 -10.601 -6.731 1.00 85.94 80 MET A CA 1
ATOM 656 C C . MET A 1 80 ? -10.702 -10.251 -5.566 1.00 85.94 80 MET A C 1
ATOM 658 O O . MET A 1 80 ? -11.523 -9.348 -5.691 1.00 85.94 80 MET A O 1
ATOM 662 N N . ASP A 1 81 ? -10.624 -10.985 -4.458 1.00 90.06 81 ASP A N 1
ATOM 663 C CA . ASP A 1 81 ? -11.480 -10.797 -3.294 1.00 90.06 81 ASP A CA 1
ATOM 664 C C . ASP A 1 81 ? -10.789 -9.855 -2.297 1.00 90.06 81 ASP A C 1
ATOM 666 O O . ASP A 1 81 ? -9.868 -10.244 -1.576 1.00 90.06 81 ASP A O 1
ATOM 670 N N . LEU A 1 82 ? -11.216 -8.587 -2.295 1.00 89.75 82 LEU A N 1
ATOM 671 C CA . LEU A 1 82 ? -10.666 -7.544 -1.425 1.00 89.75 82 LEU A CA 1
ATOM 672 C C . LEU A 1 82 ? -10.786 -7.889 0.056 1.00 89.75 82 LEU A C 1
ATOM 674 O O . LEU A 1 82 ? -9.854 -7.645 0.818 1.00 89.75 82 LEU A O 1
ATOM 678 N N . GLU A 1 83 ? -11.927 -8.428 0.469 1.00 89.31 83 GLU A N 1
ATOM 679 C CA . GLU A 1 83 ? -12.177 -8.751 1.868 1.00 89.31 83 GLU A CA 1
ATOM 680 C C . GLU A 1 83 ? -11.262 -9.883 2.326 1.00 89.31 83 GLU A C 1
ATOM 682 O O . GLU A 1 83 ? -10.610 -9.769 3.367 1.00 89.31 83 GLU A O 1
ATOM 687 N N . LYS A 1 84 ? -11.121 -10.925 1.502 1.00 90.12 84 LYS A N 1
ATOM 688 C CA . LYS A 1 84 ? -10.180 -12.013 1.768 1.00 90.12 84 LYS A CA 1
ATOM 689 C C . LYS A 1 84 ? -8.739 -11.520 1.869 1.00 90.12 84 LYS A C 1
ATOM 691 O O . LYS A 1 84 ? -8.045 -11.873 2.816 1.00 90.12 84 LYS A O 1
ATOM 696 N N . ASP A 1 85 ? -8.283 -10.709 0.921 1.00 90.56 85 ASP A N 1
ATOM 697 C CA . ASP A 1 85 ? -6.896 -10.241 0.901 1.00 90.56 85 ASP A CA 1
ATOM 698 C C . ASP A 1 85 ? -6.587 -9.284 2.074 1.00 90.56 85 ASP A C 1
ATOM 700 O O . ASP A 1 85 ? -5.490 -9.314 2.639 1.00 90.56 85 ASP A O 1
ATOM 704 N N . LEU A 1 86 ? -7.552 -8.454 2.485 1.00 90.88 86 LEU A N 1
ATOM 705 C CA . LEU A 1 86 ? -7.416 -7.617 3.678 1.00 90.88 86 LEU A CA 1
ATOM 706 C C . LEU A 1 86 ? -7.428 -8.442 4.969 1.00 90.88 86 LEU A C 1
ATOM 708 O O . LEU A 1 86 ? -6.663 -8.141 5.887 1.00 90.88 86 LEU A O 1
ATOM 712 N N . LYS A 1 87 ? -8.256 -9.490 5.042 1.00 89.94 87 LYS A N 1
ATOM 713 C CA . LYS A 1 87 ? -8.245 -10.435 6.160 1.00 89.94 87 LYS A CA 1
ATOM 714 C C . LYS A 1 87 ? -6.908 -11.165 6.248 1.00 89.94 87 LYS A C 1
ATOM 716 O O . LYS A 1 87 ? -6.310 -11.202 7.317 1.00 89.94 87 LYS A O 1
ATOM 721 N N . ASP A 1 88 ? -6.383 -11.640 5.122 1.00 90.94 88 ASP A N 1
ATOM 722 C CA . ASP A 1 88 ? -5.044 -12.228 5.040 1.00 90.94 88 ASP A CA 1
ATOM 723 C C . ASP A 1 88 ? -3.976 -11.248 5.549 1.00 90.94 88 ASP A C 1
ATOM 725 O O . ASP A 1 88 ? -3.093 -11.645 6.303 1.00 90.94 88 ASP A O 1
ATOM 729 N N . PHE A 1 89 ? -4.051 -9.961 5.201 1.00 90.88 89 PHE A N 1
ATOM 730 C CA . PHE A 1 89 ? -3.135 -8.948 5.737 1.00 90.88 89 PHE A CA 1
ATOM 731 C C . PHE A 1 89 ? -3.266 -8.752 7.255 1.00 90.88 89 PHE A C 1
ATOM 733 O O . PHE A 1 89 ? -2.272 -8.516 7.948 1.00 90.88 89 PHE A O 1
ATOM 740 N N . VAL A 1 90 ? -4.487 -8.845 7.779 1.00 89.69 90 VAL A N 1
ATOM 741 C CA . VAL A 1 90 ? -4.772 -8.723 9.209 1.00 89.69 90 VAL A CA 1
ATOM 742 C C . VAL A 1 90 ? -4.394 -9.970 9.994 1.00 89.69 90 VAL A C 1
ATOM 744 O O . VAL A 1 90 ? -4.034 -9.828 11.157 1.00 89.69 90 VAL A O 1
ATOM 747 N N . ASP A 1 91 ? -4.425 -11.157 9.409 1.00 89.88 91 ASP A N 1
ATOM 748 C CA . ASP A 1 91 ? -4.223 -12.410 10.140 1.00 89.88 91 ASP A CA 1
ATOM 749 C C . ASP A 1 91 ? -2.831 -13.013 9.896 1.00 89.88 91 ASP A C 1
ATOM 751 O O . ASP A 1 91 ? -2.309 -13.719 10.758 1.00 89.88 91 ASP A O 1
ATOM 755 N N . ASN A 1 92 ? -2.182 -12.694 8.770 1.00 88.00 92 ASN A N 1
ATOM 756 C CA . ASN A 1 92 ? -0.905 -13.278 8.366 1.00 88.00 92 ASN A CA 1
ATOM 757 C C . ASN A 1 92 ? 0.241 -12.249 8.336 1.00 88.00 92 ASN A C 1
ATOM 759 O O . ASN A 1 92 ? 0.312 -11.361 7.482 1.00 88.00 92 ASN A O 1
ATOM 763 N N . ASP A 1 93 ? 1.217 -12.436 9.228 1.00 80.88 93 ASP A N 1
ATOM 764 C CA . ASP A 1 93 ? 2.396 -11.573 9.339 1.00 80.88 93 ASP A CA 1
ATOM 765 C C . ASP A 1 93 ? 3.334 -11.628 8.122 1.00 80.88 93 ASP A C 1
ATOM 767 O O . ASP A 1 93 ? 4.102 -10.682 7.910 1.00 80.88 93 ASP A O 1
ATOM 771 N N . GLU A 1 94 ? 3.247 -12.672 7.295 1.00 85.31 94 GLU A N 1
ATOM 772 C CA . GLU A 1 94 ? 4.030 -12.820 6.064 1.00 85.31 94 GLU A CA 1
ATOM 773 C C . GLU A 1 94 ? 3.598 -11.840 4.966 1.00 85.31 94 GLU A C 1
ATOM 775 O O . GLU A 1 94 ? 4.382 -11.548 4.059 1.00 85.31 94 GLU A O 1
ATOM 780 N N . VAL A 1 95 ? 2.375 -11.293 5.037 1.00 87.81 95 VAL A N 1
ATOM 781 C CA . VAL A 1 95 ? 1.924 -10.280 4.078 1.00 87.81 95 VAL A CA 1
ATOM 782 C C . VAL A 1 95 ? 2.701 -8.987 4.322 1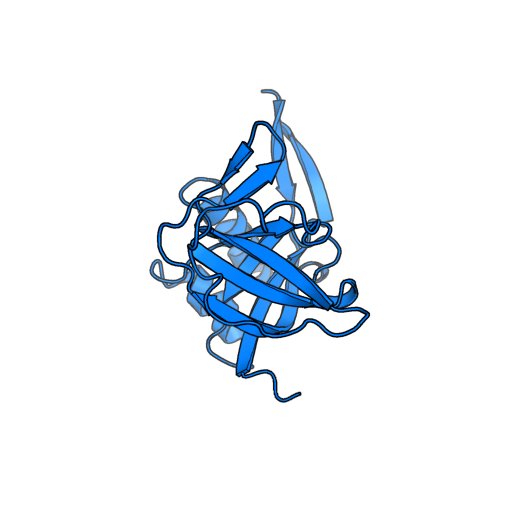.00 87.81 95 VAL A C 1
ATOM 784 O O . VAL A 1 95 ? 2.662 -8.381 5.400 1.00 87.81 95 VAL A O 1
ATOM 787 N N . LYS A 1 96 ? 3.452 -8.571 3.303 1.00 88.81 96 LYS A N 1
ATOM 788 C CA . LYS A 1 96 ? 4.335 -7.404 3.353 1.00 88.81 96 LYS A CA 1
ATOM 789 C C . LYS A 1 96 ? 3.565 -6.130 3.029 1.00 88.81 96 LYS A C 1
ATOM 791 O O . LYS A 1 96 ? 2.857 -6.076 2.027 1.00 88.81 96 LYS A O 1
ATOM 796 N N . LEU A 1 97 ? 3.767 -5.100 3.850 1.00 89.88 97 LEU A N 1
ATOM 797 C CA . LEU A 1 97 ? 3.316 -3.741 3.568 1.00 89.88 97 LEU A CA 1
ATOM 798 C C . LEU A 1 97 ? 4.436 -2.980 2.862 1.00 89.88 97 LEU A C 1
ATOM 800 O O . LEU A 1 97 ? 5.571 -2.939 3.338 1.00 89.88 97 LEU A O 1
ATOM 804 N N . PHE A 1 98 ? 4.105 -2.338 1.754 1.00 89.38 98 PHE A N 1
ATOM 805 C CA . PHE A 1 98 ? 5.024 -1.514 0.989 1.00 89.38 98 PHE A CA 1
ATOM 806 C C . PHE A 1 98 ? 4.625 -0.049 1.076 1.00 89.38 98 PHE A C 1
ATOM 808 O O . PHE A 1 98 ? 3.445 0.289 1.018 1.00 89.38 98 PHE A O 1
ATOM 815 N N . LYS A 1 99 ? 5.615 0.836 1.167 1.00 86.50 99 LYS A N 1
ATOM 816 C CA . LYS A 1 99 ? 5.437 2.274 0.984 1.00 86.50 99 LYS A CA 1
ATOM 817 C C . LYS A 1 99 ? 5.643 2.625 -0.476 1.00 86.50 99 LYS A C 1
ATOM 819 O O . LYS A 1 99 ? 6.619 2.196 -1.091 1.00 86.50 99 LYS A O 1
ATOM 824 N N . LEU A 1 100 ? 4.740 3.441 -1.001 1.00 84.62 100 LEU A N 1
ATOM 825 C CA . LEU A 1 100 ? 4.820 3.942 -2.362 1.00 84.62 100 LEU A CA 1
ATOM 826 C C . LEU A 1 100 ? 5.786 5.115 -2.415 1.00 84.62 100 LEU A C 1
ATOM 828 O O . LEU A 1 100 ? 5.583 6.143 -1.765 1.00 84.62 100 LEU A O 1
ATOM 832 N N . ILE A 1 101 ? 6.805 4.985 -3.253 1.00 77.38 101 ILE A N 1
ATOM 833 C CA . ILE A 1 101 ? 7.734 6.055 -3.576 1.00 77.38 101 ILE A CA 1
ATOM 834 C C . ILE A 1 101 ? 7.497 6.425 -5.035 1.00 77.38 101 ILE A C 1
ATOM 836 O O . ILE A 1 101 ? 7.847 5.702 -5.969 1.00 77.38 101 ILE A O 1
ATOM 840 N N . ARG A 1 102 ? 6.844 7.571 -5.226 1.00 71.69 102 ARG A N 1
ATOM 841 C CA . ARG A 1 102 ? 6.509 8.086 -6.555 1.00 71.69 102 ARG A CA 1
ATOM 842 C C . ARG A 1 102 ? 7.790 8.536 -7.240 1.00 71.69 102 ARG A C 1
ATOM 844 O O . ARG A 1 102 ? 8.466 9.438 -6.743 1.00 71.69 102 ARG A O 1
ATOM 851 N N . THR A 1 103 ? 8.105 7.936 -8.381 1.00 60.91 103 THR A N 1
ATOM 852 C CA . THR A 1 103 ? 9.189 8.424 -9.230 1.00 60.91 103 THR A CA 1
ATOM 853 C C . THR A 1 103 ? 8.563 9.309 -10.300 1.00 60.91 103 THR A C 1
ATOM 855 O O . THR A 1 103 ? 7.817 8.854 -11.163 1.00 60.91 103 THR A O 1
ATOM 858 N N . TYR A 1 104 ? 8.756 10.624 -10.186 1.00 48.53 104 TYR A N 1
ATOM 859 C CA . TYR A 1 104 ? 8.277 11.550 -11.207 1.00 48.53 104 TYR A CA 1
ATOM 860 C C . TYR A 1 104 ? 9.257 11.507 -12.371 1.00 48.53 104 TYR A C 1
ATOM 862 O O . TYR A 1 104 ? 10.235 12.247 -12.387 1.00 48.53 104 TYR A O 1
ATOM 870 N N . SER A 1 105 ? 8.957 10.632 -13.329 1.00 40.03 105 SER A N 1
ATOM 871 C CA . SER A 1 105 ? 9.694 10.425 -14.572 1.00 40.03 105 SER A CA 1
ATOM 872 C C . SER A 1 105 ? 11.093 9.813 -14.387 1.00 40.03 105 SER A C 1
ATOM 874 O O . SER A 1 105 ? 11.899 10.309 -13.592 1.00 40.03 105 SER A O 1
ATOM 876 N N . PRO A 1 106 ? 11.457 8.783 -15.174 1.00 39.97 106 PRO A N 1
ATOM 877 C CA . PRO A 1 106 ? 12.853 8.496 -15.427 1.00 39.97 106 PRO A CA 1
ATOM 878 C C . PRO A 1 106 ? 13.396 9.700 -16.191 1.00 39.97 106 PRO A C 1
ATOM 880 O O . PRO A 1 106 ? 13.358 9.762 -17.417 1.00 39.97 106 PRO A O 1
ATOM 883 N N . SER A 1 107 ? 13.889 10.711 -15.474 1.00 33.66 107 SER A N 1
ATOM 884 C CA . SER A 1 107 ? 14.788 11.651 -16.119 1.00 33.66 107 SER A CA 1
ATOM 885 C C . SER A 1 107 ? 15.905 10.797 -16.710 1.00 33.66 107 SER A C 1
ATOM 887 O O . SER A 1 107 ? 16.486 9.965 -16.010 1.00 33.66 107 SER A O 1
ATOM 889 N N . SER A 1 108 ? 16.157 10.960 -18.003 1.00 39.00 108 SER A N 1
ATOM 890 C CA . SER A 1 108 ? 17.154 10.261 -18.820 1.00 39.00 108 SER A CA 1
ATOM 891 C C . SER A 1 108 ? 18.611 10.465 -18.343 1.00 39.00 108 SER A C 1
ATOM 893 O O . SER A 1 108 ? 19.552 10.397 -19.126 1.00 39.00 108 SER A O 1
ATOM 895 N N . LEU A 1 109 ? 18.812 10.740 -17.054 1.00 36.03 109 LEU A N 1
ATOM 896 C CA . LEU A 1 109 ? 20.034 11.124 -16.358 1.00 36.03 109 LEU A CA 1
ATOM 897 C C . LEU A 1 109 ? 20.771 9.946 -15.705 1.00 36.03 109 LEU A C 1
ATOM 899 O O . LEU A 1 109 ? 21.711 10.170 -14.949 1.00 36.03 109 LEU A O 1
ATOM 903 N N . MET A 1 110 ? 20.411 8.701 -16.028 1.00 40.88 110 MET A N 1
ATOM 904 C CA . MET A 1 110 ? 21.208 7.511 -15.686 1.00 40.88 110 MET A CA 1
ATOM 905 C C . MET A 1 110 ? 21.627 6.684 -16.912 1.00 40.88 110 MET A C 1
ATOM 907 O O . MET A 1 110 ? 21.835 5.482 -16.822 1.00 40.88 110 MET A O 1
ATOM 911 N N . LEU A 1 111 ? 21.848 7.337 -18.058 1.00 39.69 111 LEU A N 1
ATOM 912 C CA . LEU A 1 111 ? 22.643 6.776 -19.167 1.00 39.69 111 LEU A CA 1
ATOM 913 C C . LEU A 1 111 ? 24.077 7.336 -19.163 1.00 39.69 111 LEU A C 1
ATOM 915 O O . LEU A 1 111 ? 24.661 7.656 -20.195 1.00 39.69 111 LEU A O 1
ATOM 919 N N . GLY A 1 112 ? 24.646 7.480 -17.966 1.00 34.41 112 GLY A N 1
ATOM 920 C CA . GLY A 1 112 ? 26.013 7.936 -17.743 1.00 34.41 112 GLY A CA 1
ATOM 921 C C . GLY A 1 112 ? 26.926 6.801 -17.288 1.00 34.41 112 GLY A C 1
ATOM 922 O O . GLY A 1 112 ? 27.176 6.659 -16.099 1.00 34.41 112 GLY A O 1
ATOM 923 N N . ARG A 1 113 ? 27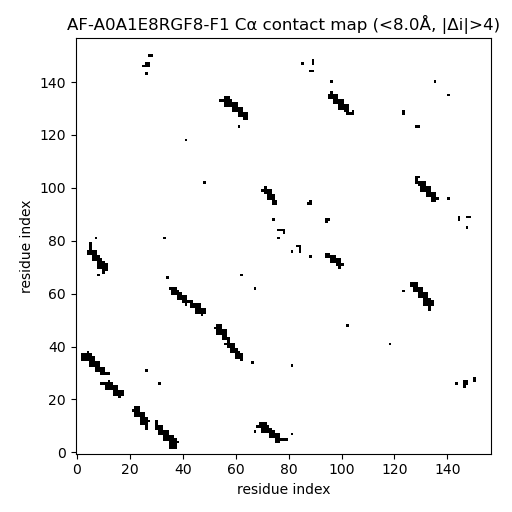.453 6.036 -18.252 1.00 36.88 113 ARG A N 1
ATOM 924 C CA . ARG A 1 113 ? 28.742 5.309 -18.180 1.00 36.88 113 ARG A CA 1
ATOM 925 C C . ARG A 1 113 ? 28.986 4.337 -17.017 1.00 36.88 113 ARG A C 1
ATOM 927 O O . ARG A 1 113 ? 30.131 4.151 -16.625 1.00 36.88 113 ARG A O 1
ATOM 934 N N . ASN A 1 114 ? 27.967 3.645 -16.532 1.00 34.81 114 ASN A N 1
ATOM 935 C CA . ASN A 1 114 ? 28.187 2.331 -15.935 1.00 34.81 114 ASN A CA 1
ATOM 936 C C . ASN A 1 114 ? 27.034 1.425 -16.333 1.00 34.81 114 ASN A C 1
ATOM 938 O O . ASN A 1 114 ? 25.893 1.629 -15.929 1.00 34.81 114 ASN A O 1
ATOM 942 N N . GLU A 1 115 ? 27.352 0.448 -17.172 1.00 38.88 115 GLU A N 1
ATOM 943 C CA . GLU A 1 115 ? 26.479 -0.644 -17.568 1.00 38.88 115 GLU A CA 1
ATOM 944 C C . GLU A 1 115 ? 26.070 -1.454 -16.329 1.00 38.88 115 GLU A C 1
ATOM 946 O O . GLU A 1 115 ? 26.652 -2.484 -15.999 1.00 38.88 115 GLU A O 1
ATOM 951 N N . LYS A 1 116 ? 25.039 -0.995 -15.626 1.00 37.28 116 LYS A N 1
ATOM 952 C CA . LYS A 1 116 ? 24.168 -1.871 -14.853 1.00 37.28 116 LYS A CA 1
ATOM 953 C C . LYS A 1 116 ? 22.781 -1.746 -15.444 1.00 37.28 116 LYS A C 1
ATOM 955 O O . LYS A 1 116 ? 22.080 -0.754 -15.288 1.00 37.28 116 LYS A O 1
ATOM 960 N N . LYS A 1 117 ? 22.503 -2.757 -16.262 1.00 39.28 117 LYS A N 1
ATOM 961 C CA . LYS A 1 117 ? 21.239 -3.078 -16.908 1.00 39.28 117 LYS A CA 1
ATOM 962 C C . LYS A 1 117 ? 20.078 -2.748 -15.975 1.00 39.28 117 LYS A C 1
ATOM 964 O O . LYS A 1 117 ? 19.908 -3.418 -14.967 1.00 39.28 117 LYS A O 1
ATOM 969 N N . ILE A 1 118 ? 19.244 -1.791 -16.364 1.00 37.47 118 ILE A N 1
ATOM 970 C CA . ILE A 1 118 ? 17.873 -1.747 -15.865 1.00 37.47 118 ILE A CA 1
ATOM 971 C C . ILE A 1 118 ? 17.218 -3.041 -16.365 1.00 37.47 118 ILE A C 1
ATOM 973 O O . ILE A 1 118 ? 17.052 -3.244 -17.570 1.00 37.47 118 ILE A O 1
ATOM 977 N N . ILE A 1 119 ? 16.967 -3.970 -15.444 1.00 37.09 119 ILE A N 1
ATOM 978 C CA . ILE A 1 119 ? 16.390 -5.279 -15.746 1.00 37.09 119 ILE A CA 1
ATOM 979 C C . ILE A 1 119 ? 14.909 -5.081 -16.093 1.00 37.09 119 ILE A C 1
ATOM 981 O O . ILE A 1 119 ? 14.103 -4.679 -15.259 1.00 37.09 119 ILE A O 1
ATOM 985 N N . GLY A 1 120 ? 14.570 -5.378 -17.350 1.00 35.88 120 GLY A N 1
ATOM 986 C CA . GLY A 1 120 ? 13.207 -5.398 -17.881 1.00 35.88 120 GLY A CA 1
ATOM 987 C C . GLY A 1 120 ? 12.681 -4.007 -18.233 1.00 35.88 120 GLY A C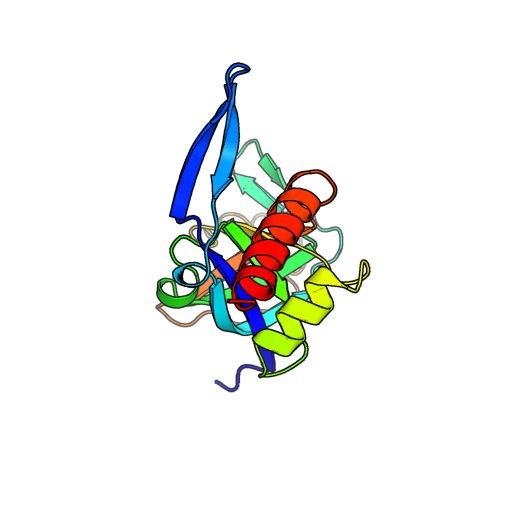 1
ATOM 988 O O . GLY A 1 120 ? 12.293 -3.235 -17.370 1.00 35.88 120 GLY A O 1
ATOM 989 N N . ALA A 1 121 ? 12.628 -3.668 -19.514 1.00 35.28 121 ALA A N 1
ATOM 990 C CA . ALA A 1 121 ? 11.955 -2.455 -19.961 1.00 35.28 121 ALA A CA 1
ATOM 991 C C . ALA A 1 121 ? 10.502 -2.801 -20.315 1.00 35.28 121 ALA A C 1
ATOM 993 O O . ALA A 1 121 ? 10.195 -3.063 -21.476 1.00 35.28 121 ALA A O 1
ATOM 994 N N . TYR A 1 122 ? 9.599 -2.811 -19.329 1.00 45.81 122 TYR A N 1
ATOM 995 C CA . TYR A 1 122 ? 8.212 -2.485 -19.660 1.00 45.81 122 TYR A CA 1
ATOM 996 C C . TYR A 1 122 ? 8.216 -0.998 -19.996 1.00 45.81 122 TYR A C 1
ATOM 998 O O . TYR A 1 122 ? 8.624 -0.193 -19.166 1.00 45.81 122 TYR A O 1
ATOM 1006 N N . LYS A 1 123 ? 7.853 -0.631 -21.226 1.00 51.12 123 LYS A N 1
ATOM 1007 C CA . LYS A 1 123 ? 7.699 0.777 -21.588 1.00 51.12 123 LYS A CA 1
ATOM 1008 C C . LYS A 1 123 ? 6.334 1.213 -21.053 1.00 51.12 123 LYS A C 1
ATOM 1010 O O . LYS A 1 123 ? 5.339 0.736 -21.603 1.00 51.12 123 LYS A O 1
ATOM 1015 N N . PRO A 1 124 ? 6.268 2.074 -20.020 1.00 56.88 124 PRO A N 1
ATOM 1016 C CA . PRO A 1 124 ? 4.992 2.589 -19.549 1.00 56.88 124 PRO A CA 1
ATOM 1017 C C . PRO A 1 124 ? 4.245 3.221 -20.730 1.00 56.88 124 PRO A C 1
ATOM 1019 O O . PRO A 1 124 ? 4.863 3.829 -21.616 1.0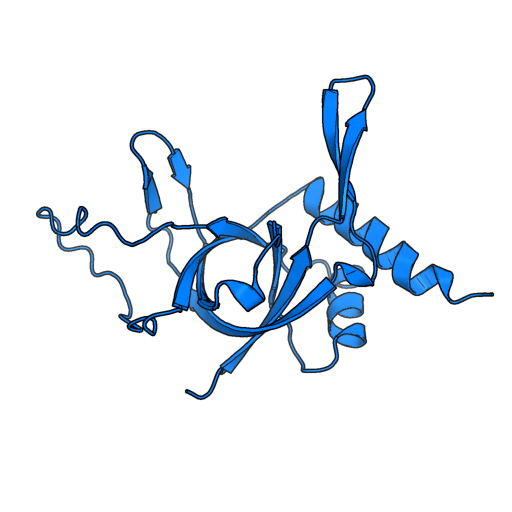0 56.88 124 PRO A O 1
ATOM 1022 N N . GLY A 1 125 ? 2.923 3.048 -20.782 1.00 59.47 125 GLY A N 1
ATOM 1023 C CA . GLY A 1 125 ? 2.083 3.821 -21.687 1.00 59.47 125 GLY A CA 1
ATOM 1024 C C . GLY A 1 125 ? 2.231 5.325 -21.428 1.00 59.47 125 GLY A C 1
ATOM 1025 O O . GLY A 1 125 ? 2.817 5.748 -20.435 1.00 59.47 125 GLY A O 1
ATOM 1026 N N . ARG A 1 126 ? 1.681 6.158 -22.321 1.00 63.84 126 ARG A N 1
ATOM 1027 C CA . ARG A 1 126 ? 1.775 7.631 -22.227 1.00 63.84 126 ARG A CA 1
ATOM 1028 C C . ARG A 1 126 ? 1.310 8.194 -20.870 1.00 63.84 126 ARG A C 1
ATOM 1030 O O . ARG A 1 126 ? 1.812 9.237 -20.467 1.00 63.84 126 ARG A O 1
ATOM 1037 N N . ASP A 1 127 ? 0.406 7.486 -20.194 1.00 66.06 127 ASP A N 1
ATOM 1038 C CA . ASP A 1 127 ? -0.222 7.892 -18.929 1.00 66.06 127 ASP A CA 1
ATOM 1039 C C . ASP A 1 127 ? 0.204 7.024 -17.727 1.00 66.06 127 ASP A C 1
ATOM 1041 O O . ASP A 1 127 ? -0.303 7.207 -16.617 1.00 66.06 127 ASP A O 1
ATOM 1045 N N . ASP A 1 128 ? 1.106 6.063 -17.942 1.00 67.69 128 ASP A N 1
ATOM 1046 C CA . ASP A 1 128 ? 1.566 5.145 -16.904 1.00 67.69 128 ASP A CA 1
ATOM 1047 C C . ASP A 1 128 ? 2.834 5.693 -16.229 1.00 67.69 128 ASP A C 1
ATOM 1049 O O . ASP A 1 128 ? 3.726 6.240 -16.883 1.00 67.69 128 ASP A O 1
ATOM 1053 N N . VAL A 1 129 ? 2.945 5.500 -14.914 1.00 70.12 129 VAL A N 1
ATOM 1054 C CA . VAL A 1 129 ? 4.104 5.911 -14.112 1.00 70.12 129 VAL A CA 1
ATOM 1055 C C . VAL A 1 129 ? 4.737 4.692 -13.450 1.00 70.12 129 VAL A C 1
ATOM 1057 O O . VAL A 1 129 ? 4.042 3.796 -12.968 1.00 70.12 129 VAL A O 1
ATOM 1060 N N . GLU A 1 130 ? 6.071 4.666 -13.413 1.00 74.06 130 GLU A N 1
ATOM 1061 C CA . GLU A 1 130 ? 6.815 3.718 -12.588 1.00 74.06 130 GLU A CA 1
ATOM 1062 C C . GLU A 1 130 ? 6.855 4.212 -11.139 1.00 74.06 130 GLU A C 1
ATOM 1064 O O . GLU A 1 130 ? 7.355 5.294 -10.814 1.00 74.06 130 GLU A O 1
ATOM 1069 N N . ILE A 1 131 ? 6.313 3.397 -10.249 1.00 74.88 131 ILE A N 1
ATOM 1070 C CA . ILE A 1 131 ? 6.343 3.615 -8.812 1.00 74.88 131 ILE A CA 1
ATOM 1071 C C . ILE A 1 131 ? 7.297 2.591 -8.232 1.00 74.88 131 ILE A C 1
ATOM 1073 O O . ILE A 1 131 ? 7.337 1.428 -8.628 1.00 74.88 131 ILE A O 1
ATOM 1077 N N . VAL A 1 132 ? 8.075 3.046 -7.272 1.00 76.00 132 VAL A N 1
ATOM 1078 C CA . VAL A 1 132 ? 9.074 2.239 -6.608 1.00 76.00 132 VAL A CA 1
ATOM 1079 C C . VAL A 1 132 ? 8.575 1.936 -5.198 1.00 76.00 132 VAL A C 1
ATOM 1081 O O . VAL A 1 132 ? 8.025 2.810 -4.528 1.00 76.00 132 VAL A O 1
ATOM 1084 N N . LEU A 1 133 ? 8.723 0.691 -4.754 1.00 78.06 133 LEU A N 1
ATOM 1085 C CA . LEU A 1 133 ? 8.196 0.218 -3.478 1.00 78.06 133 LEU A CA 1
ATOM 1086 C C . LEU A 1 133 ? 9.319 -0.079 -2.493 1.00 78.06 133 LEU A C 1
ATOM 1088 O O . LEU A 1 133 ? 10.273 -0.790 -2.812 1.00 78.06 133 LEU A O 1
ATOM 1092 N N . GLU A 1 134 ? 9.164 0.428 -1.275 1.00 79.94 134 GLU A N 1
ATOM 1093 C CA . GLU A 1 134 ? 10.029 0.115 -0.140 1.00 79.94 134 GLU A CA 1
ATOM 1094 C C . GLU A 1 134 ? 9.252 -0.716 0.878 1.00 79.94 134 GLU A C 1
ATOM 1096 O O . GLU A 1 134 ? 8.185 -0.309 1.342 1.00 79.94 134 GLU A O 1
ATOM 1101 N N . GLU A 1 135 ? 9.792 -1.875 1.242 1.00 83.25 135 GLU A N 1
ATOM 1102 C CA . GLU A 1 135 ? 9.203 -2.715 2.281 1.00 83.25 135 GLU A CA 1
ATOM 1103 C C . GLU A 1 135 ? 9.230 -1.986 3.632 1.00 83.25 135 GLU A C 1
ATOM 1105 O O . GLU A 1 135 ? 10.283 -1.536 4.082 1.00 83.25 135 GLU A O 1
ATOM 1110 N N . GLN A 1 136 ? 8.064 -1.844 4.266 1.00 80.25 136 GLN A N 1
ATOM 1111 C CA . GLN A 1 136 ? 7.931 -1.180 5.558 1.00 80.25 136 GLN A CA 1
ATOM 1112 C C . GLN A 1 136 ? 7.887 -2.197 6.690 1.00 80.25 136 GLN A C 1
ATOM 1114 O O . GLN A 1 136 ? 7.153 -3.185 6.644 1.00 80.25 136 GLN A O 1
ATOM 1119 N N . TYR A 1 137 ? 8.615 -1.882 7.757 1.00 68.12 137 TYR A N 1
ATOM 1120 C CA . TYR A 1 137 ? 8.646 -2.659 8.988 1.00 68.12 137 TYR A CA 1
ATOM 1121 C C . TYR A 1 137 ? 8.328 -1.744 10.181 1.00 68.12 137 TYR A C 1
ATOM 1123 O O . TYR A 1 137 ? 8.758 -0.591 10.212 1.00 68.12 137 TYR A O 1
ATOM 1131 N N . GLY A 1 138 ? 7.585 -2.249 11.171 1.00 69.06 138 GLY A N 1
ATOM 1132 C CA . GLY A 1 138 ? 7.275 -1.528 12.414 1.00 69.06 138 GLY A CA 1
ATOM 1133 C C . GLY A 1 138 ? 5.919 -0.803 12.438 1.00 69.06 138 GLY A C 1
ATOM 1134 O O . GLY A 1 138 ? 4.934 -1.296 11.891 1.00 69.06 138 GLY A O 1
ATOM 1135 N N . ILE A 1 139 ? 5.884 0.357 13.112 1.00 67.88 139 ILE A N 1
ATOM 1136 C CA . ILE A 1 139 ? 4.683 1.118 13.528 1.00 67.88 139 ILE A CA 1
ATOM 1137 C C . ILE A 1 139 ? 3.646 1.324 12.402 1.00 67.88 139 ILE A C 1
ATOM 1139 O O . ILE A 1 139 ? 2.482 1.026 12.662 1.00 67.88 139 ILE A O 1
ATOM 1143 N N . PRO A 1 140 ? 4.006 1.711 11.156 1.00 78.19 140 PRO A N 1
ATOM 1144 C CA . PRO A 1 140 ? 3.016 1.911 10.090 1.00 78.19 140 PRO A CA 1
ATOM 1145 C C . PRO A 1 140 ? 2.231 0.644 9.722 1.00 78.19 140 PRO A C 1
ATOM 1147 O O . PRO A 1 140 ? 1.038 0.721 9.440 1.00 78.19 140 PRO A O 1
ATOM 1150 N N . LYS A 1 141 ? 2.870 -0.539 9.755 1.00 86.25 141 LYS A N 1
ATOM 1151 C CA . LYS A 1 141 ? 2.184 -1.816 9.490 1.00 86.25 141 LYS A CA 1
ATOM 1152 C C . LYS A 1 141 ? 1.189 -2.130 10.601 1.00 86.25 141 LYS A C 1
ATOM 1154 O O . LYS A 1 141 ? 0.053 -2.494 10.312 1.00 86.25 141 LYS A O 1
ATOM 1159 N N . THR A 1 142 ? 1.606 -1.970 11.857 1.00 86.25 142 THR A N 1
ATOM 1160 C CA . THR A 1 142 ? 0.747 -2.215 13.022 1.00 86.25 142 THR A CA 1
ATOM 1161 C C . THR A 1 142 ? -0.432 -1.243 13.063 1.00 86.25 142 THR A C 1
ATOM 1163 O O . THR A 1 142 ? -1.561 -1.670 13.272 1.00 86.25 142 THR A O 1
ATOM 1166 N N . GLU A 1 143 ? -0.196 0.044 12.806 1.00 87.12 143 GLU A N 1
ATOM 1167 C CA . GLU A 1 143 ? -1.231 1.081 12.799 1.00 87.12 143 GLU A CA 1
ATOM 1168 C C . GLU A 1 143 ? -2.286 0.830 11.712 1.00 87.12 143 GLU A C 1
ATOM 1170 O O . GLU A 1 143 ? -3.479 0.807 12.015 1.00 87.12 143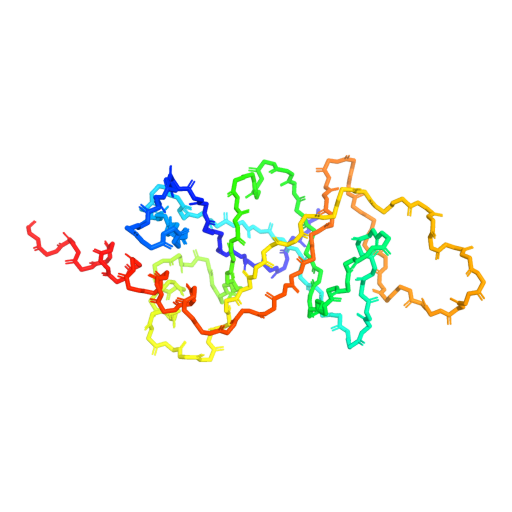 GLU A O 1
ATOM 1175 N N . ILE A 1 144 ? -1.863 0.564 10.469 1.00 88.88 144 ILE A N 1
ATOM 1176 C CA . ILE A 1 144 ? -2.791 0.260 9.368 1.00 88.88 144 ILE A CA 1
ATOM 1177 C C . ILE A 1 144 ? -3.567 -1.025 9.663 1.00 88.88 144 ILE A C 1
ATOM 1179 O O . ILE A 1 144 ? -4.777 -1.059 9.468 1.00 88.88 144 ILE A O 1
ATOM 1183 N N . ARG A 1 145 ? -2.918 -2.065 10.200 1.00 89.88 145 ARG A N 1
ATOM 1184 C CA . ARG A 1 145 ? -3.584 -3.323 10.569 1.00 89.88 145 ARG A CA 1
ATOM 1185 C C . ARG A 1 145 ? -4.693 -3.114 11.599 1.00 89.88 145 ARG A C 1
ATOM 1187 O O . ARG A 1 145 ? -5.776 -3.665 11.438 1.00 89.88 145 ARG A O 1
ATOM 1194 N N . GLU A 1 146 ? -4.450 -2.311 12.631 1.00 89.62 146 GLU A N 1
ATOM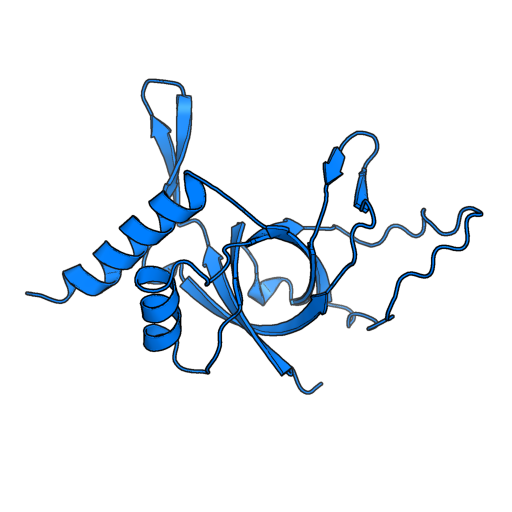 1195 C CA . GLU A 1 146 ? -5.467 -2.001 13.643 1.00 89.62 146 GLU A CA 1
ATOM 1196 C C . GLU A 1 146 ? -6.620 -1.161 13.078 1.00 89.62 146 GLU A C 1
ATOM 1198 O O . GLU A 1 146 ? -7.776 -1.378 13.440 1.00 89.62 146 GLU A O 1
ATOM 1203 N N . GLN A 1 147 ? -6.345 -0.238 12.153 1.00 89.50 147 GLN A N 1
ATOM 1204 C CA . GLN A 1 147 ? -7.405 0.496 11.455 1.00 89.50 147 GLN A CA 1
ATOM 1205 C C . GLN A 1 147 ? -8.236 -0.426 10.553 1.00 89.50 147 GLN A C 1
ATOM 1207 O O . GLN A 1 147 ? -9.462 -0.366 10.588 1.00 89.50 147 GLN A O 1
ATOM 1212 N N . VAL A 1 148 ? -7.595 -1.344 9.826 1.00 89.81 148 VAL A N 1
ATOM 1213 C CA . VAL A 1 148 ? -8.283 -2.345 8.999 1.00 89.81 148 VAL A CA 1
ATOM 1214 C C . VAL A 1 148 ? -9.143 -3.277 9.859 1.00 89.81 148 VAL A C 1
ATOM 1216 O O . VAL A 1 148 ? -10.311 -3.479 9.539 1.00 89.81 148 VAL A O 1
ATOM 1219 N N . LYS A 1 149 ? -8.638 -3.772 10.999 1.00 90.38 149 LYS A N 1
ATOM 1220 C CA . LYS A 1 149 ? -9.435 -4.564 11.957 1.00 90.38 149 LYS A CA 1
ATOM 1221 C C . LYS A 1 149 ? -10.699 -3.840 12.403 1.00 90.38 149 LYS A C 1
ATOM 1223 O O . LYS A 1 149 ? -11.754 -4.458 12.466 1.00 90.38 149 LYS A O 1
ATOM 1228 N N . LYS A 1 150 ? -10.603 -2.540 12.701 1.00 87.94 150 LYS A N 1
ATOM 1229 C CA . LYS A 1 150 ? -11.767 -1.735 13.096 1.00 87.94 150 LYS A CA 1
ATOM 1230 C C . LYS A 1 150 ? -12.803 -1.642 11.983 1.00 87.94 150 LYS A C 1
ATOM 1232 O O . LYS A 1 150 ? -13.978 -1.701 12.299 1.00 87.94 150 LYS A O 1
ATOM 1237 N N . ILE A 1 151 ? -12.376 -1.538 10.722 1.00 83.44 151 ILE A N 1
ATOM 1238 C CA . ILE A 1 151 ? -13.279 -1.496 9.560 1.00 83.44 151 ILE A CA 1
ATOM 1239 C C . ILE A 1 151 ? -14.063 -2.811 9.416 1.00 83.44 151 ILE A C 1
ATOM 1241 O O . ILE A 1 151 ? -15.242 -2.766 9.087 1.00 83.44 151 ILE A O 1
ATOM 1245 N N . PHE A 1 152 ? -13.435 -3.964 9.673 1.00 77.12 152 PHE A N 1
ATOM 1246 C CA . PHE A 1 152 ? -14.115 -5.268 9.623 1.00 77.12 152 PHE A CA 1
ATOM 1247 C C . PHE A 1 152 ? -14.951 -5.574 10.870 1.00 77.12 152 PHE A C 1
ATOM 1249 O O . PHE A 1 152 ? -16.038 -6.125 10.761 1.00 77.12 152 PHE A O 1
ATOM 1256 N N . GLY A 1 153 ? -14.456 -5.226 12.059 1.00 65.06 153 GLY A N 1
ATOM 1257 C CA . GLY A 1 153 ? -15.143 -5.491 13.326 1.00 65.06 153 GLY A CA 1
ATOM 1258 C C . GLY A 1 153 ? -16.289 -4.525 13.635 1.00 65.06 153 GLY A C 1
ATOM 1259 O O . GLY A 1 153 ? -17.069 -4.786 14.542 1.00 65.06 153 GLY A O 1
ATOM 1260 N N . SER A 1 154 ? -16.405 -3.406 12.912 1.00 55.69 154 SER A N 1
ATOM 1261 C CA . SER A 1 154 ? -17.503 -2.447 13.088 1.00 55.69 154 SER A CA 1
ATOM 1262 C C . SER A 1 154 ? -18.833 -2.888 12.473 1.00 55.69 154 SER A C 1
ATOM 1264 O O . SER A 1 154 ? -19.836 -2.226 12.726 1.00 55.69 154 SER A O 1
ATOM 1266 N N . ASP A 1 155 ? -18.853 -3.981 11.704 1.00 49.47 155 ASP A N 1
ATOM 1267 C CA . ASP A 1 155 ? -20.081 -4.553 11.133 1.00 49.47 155 ASP A CA 1
ATOM 1268 C C . ASP A 1 155 ? -20.819 -5.495 12.122 1.00 49.47 155 ASP A C 1
ATOM 1270 O O . ASP A 1 155 ? -21.829 -6.099 11.766 1.00 49.47 155 ASP A O 1
ATOM 1274 N N . GLU A 1 156 ? -20.378 -5.594 13.386 1.00 41.31 156 GLU A N 1
ATOM 1275 C CA . GLU A 1 156 ? -21.173 -6.174 14.482 1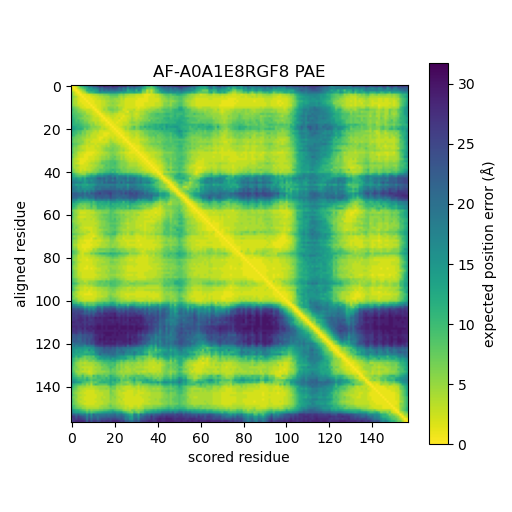.00 41.31 156 GLU A CA 1
ATOM 1276 C C . GLU A 1 156 ? -22.059 -5.099 15.146 1.00 41.31 156 GLU A C 1
ATOM 1278 O O . GLU A 1 156 ? -21.766 -4.636 16.249 1.00 41.31 156 GLU A O 1
ATOM 1283 N N . ASN A 1 157 ? -23.130 -4.672 14.466 1.00 36.72 157 ASN A N 1
ATOM 1284 C CA . ASN A 1 157 ? -24.294 -4.007 15.082 1.00 36.72 157 ASN A CA 1
ATOM 1285 C C . ASN A 1 157 ? -25.560 -4.167 14.235 1.00 36.72 157 ASN A C 1
ATOM 1287 O O . ASN A 1 157 ? -25.564 -3.691 13.078 1.00 36.72 157 ASN A O 1
#